Protein AF-A0A3D4H1I0-F1 (afdb_monomer)

Sequence (137 aa):
MQYRYGDQELTYLLLRHVAERQRVREEFLEANWQLRKLDQLKNDFLNLVSHELRTQLISVKWSTESLAELLSSEENPNVEKLLGIIWDDNQHLTDLIEQLLSFSRLDAGELKPHIQPTPIALILEDVLVALATIAEK

Radius of gyration: 30.05 Å; Cα contacts (8 Å, |Δi|>4): 33; chains: 1; bounding box: 70×24×93 Å

Solvent-accessible surface area (backbone atoms only — not comparable to full-atom values): 7782 Å² total; per-residue (Å²): 137,70,76,69,58,58,54,54,52,50,50,50,52,49,51,53,54,51,52,52,52,50,52,55,49,50,54,49,51,51,53,50,49,54,49,52,51,50,54,46,54,52,50,54,49,52,50,50,52,53,52,51,52,51,52,38,54,51,51,39,48,52,35,52,55,53,45,56,54,39,74,75,46,99,64,78,93,53,57,70,61,37,53,49,50,39,48,54,40,50,52,51,53,50,52,52,51,51,51,52,52,50,48,51,35,49,76,71,67,65,66,74,82,86,87,68,97,72,67,65,65,60,58,50,50,55,51,50,54,58,51,50,64,62,73,77,108

Nearest PDB structures (foldseek):
  8xkv-assembly1_C  TM=7.993E-01  e=1.890E+00  Arabidopsis thaliana
  3mtt-assembly1_A  TM=6.554E-01  e=3.715E+00  Homo sapiens
  7pg5-assembly1_B  TM=5.781E-01  e=4.869E+00  Homo sapiens
  7o3w-assembly1_A  TM=5.587E-01  e=5.963E+00  Synechocystis sp. PCC 6803 substr. Kazusa

Secondary structure (DSSP, 8-state):
--HHHHHHHHHHHHHHHHHHHHHHHHHHHHHHHHHHHHHHHHHHHHHHHHHHHHHHHHHHHHHHHHHHHHHTSS--SSHHHHHHHHHHHHHHHHHHHHHHHHHHHHHTT----------HHHHHHHHHHHHHHHHT-

pLDDT: mean 86.69, std 10.81, range [44.44, 97.75]

Structure (mmCIF, N/CA/C/O backbone):
data_AF-A0A3D4H1I0-F1
#
_entry.id   AF-A0A3D4H1I0-F1
#
loop_
_atom_site.group_PDB
_atom_site.id
_atom_site.type_symbol
_atom_site.label_atom_id
_atom_site.label_alt_id
_atom_site.label_comp_id
_atom_site.label_asym_id
_atom_site.label_entity_id
_atom_site.label_seq_id
_atom_site.pdbx_PDB_ins_code
_atom_site.Cartn_x
_atom_site.Cartn_y
_atom_site.Cartn_z
_atom_site.occupancy
_atom_site.B_iso_or_equiv
_atom_site.auth_seq_id
_atom_site.auth_comp_id
_atom_site.auth_asym_id
_atom_site.auth_atom_id
_atom_site.pdbx_PDB_model_num
ATOM 1 N N . MET A 1 1 ? 47.349 7.835 -55.494 1.00 50.50 1 MET A N 1
ATOM 2 C CA . MET A 1 1 ? 46.116 8.457 -54.953 1.00 50.50 1 MET A CA 1
ATOM 3 C C . MET A 1 1 ? 45.136 7.437 -54.333 1.00 50.50 1 MET A C 1
ATOM 5 O O . MET A 1 1 ? 43.954 7.726 -54.265 1.00 50.50 1 MET A O 1
ATOM 9 N N . GLN A 1 2 ? 45.582 6.275 -53.823 1.00 51.44 2 GLN A N 1
ATOM 10 C CA . GLN A 1 2 ? 44.690 5.267 -53.204 1.00 51.44 2 GLN A CA 1
ATOM 11 C C . GLN A 1 2 ? 44.667 5.302 -51.662 1.00 51.44 2 GLN A C 1
ATOM 13 O O . GLN A 1 2 ? 43.709 4.843 -51.057 1.00 51.44 2 GLN A O 1
ATOM 18 N N . TYR A 1 3 ? 45.660 5.918 -51.014 1.00 52.38 3 TYR A N 1
ATOM 19 C CA . TYR A 1 3 ? 45.780 5.917 -49.547 1.00 52.38 3 TYR A CA 1
ATOM 20 C C . TYR A 1 3 ? 44.821 6.865 -48.805 1.00 52.38 3 TYR A C 1
ATOM 22 O O . TYR A 1 3 ? 44.617 6.705 -47.611 1.00 52.38 3 TYR A O 1
ATOM 30 N N . ARG A 1 4 ? 44.211 7.844 -49.488 1.00 55.03 4 ARG A N 1
ATOM 31 C CA . ARG A 1 4 ? 43.368 8.874 -48.847 1.00 55.03 4 ARG A CA 1
ATOM 32 C C . ARG A 1 4 ? 41.885 8.478 -48.734 1.00 55.03 4 ARG A C 1
ATOM 34 O O . ARG A 1 4 ? 41.177 9.040 -47.911 1.00 55.03 4 ARG A O 1
ATOM 41 N N . TYR A 1 5 ? 41.439 7.499 -49.530 1.00 55.72 5 TYR A N 1
ATOM 42 C CA . TYR A 1 5 ? 40.074 6.953 -49.480 1.00 55.72 5 TYR A CA 1
ATOM 43 C C . TYR A 1 5 ? 39.886 5.960 -48.320 1.00 55.72 5 TYR A C 1
ATOM 45 O O . TYR A 1 5 ? 38.863 6.009 -47.645 1.00 55.72 5 TYR A O 1
ATOM 53 N N . GLY A 1 6 ? 40.894 5.127 -48.029 1.00 62.41 6 GLY A N 1
ATOM 54 C CA . GLY A 1 6 ? 40.826 4.154 -46.928 1.00 62.41 6 GLY A CA 1
ATOM 55 C C . GLY A 1 6 ? 40.745 4.793 -45.536 1.00 62.41 6 GLY A C 1
ATOM 56 O O . GLY A 1 6 ? 40.115 4.237 -44.645 1.00 62.41 6 GLY A O 1
ATOM 57 N N . ASP A 1 7 ? 41.316 5.987 -45.358 1.00 75.25 7 ASP A N 1
ATOM 58 C CA . ASP A 1 7 ? 41.308 6.710 -44.078 1.00 75.25 7 ASP A CA 1
ATOM 59 C C . ASP A 1 7 ? 39.943 7.373 -43.790 1.00 75.25 7 ASP A C 1
ATOM 61 O O . ASP A 1 7 ? 39.452 7.382 -42.659 1.00 75.25 7 ASP A O 1
ATOM 65 N N . GLN A 1 8 ? 39.257 7.857 -44.836 1.00 80.81 8 GLN A N 1
ATOM 66 C CA . GLN A 1 8 ? 37.885 8.369 -44.720 1.00 80.81 8 GLN A CA 1
ATOM 67 C C . GLN A 1 8 ? 36.876 7.252 -44.430 1.00 80.81 8 GLN A C 1
ATOM 69 O O . GLN A 1 8 ? 35.960 7.448 -43.631 1.00 80.81 8 GLN A O 1
ATOM 74 N N . GLU A 1 9 ? 37.061 6.075 -45.031 1.00 87.00 9 GLU A N 1
ATOM 75 C CA . GLU A 1 9 ? 36.220 4.904 -44.775 1.00 87.00 9 GLU A CA 1
ATOM 76 C C . GLU A 1 9 ? 36.407 4.375 -43.345 1.00 87.00 9 GLU A C 1
ATOM 78 O O . GLU A 1 9 ? 35.419 4.126 -42.649 1.00 87.00 9 GLU A O 1
ATOM 83 N N . LEU A 1 10 ? 37.655 4.310 -42.857 1.00 87.50 10 LEU A N 1
ATOM 84 C CA . LEU A 1 10 ? 37.949 3.959 -41.464 1.00 87.50 10 LEU A CA 1
ATOM 85 C C . LEU A 1 10 ? 37.325 4.956 -40.483 1.00 87.50 10 LEU A C 1
ATOM 87 O O . LEU A 1 10 ? 36.723 4.549 -39.491 1.00 87.50 10 LEU A O 1
ATOM 91 N N . THR A 1 11 ? 37.439 6.256 -40.775 1.00 89.94 11 THR A N 1
ATOM 92 C CA . THR A 1 11 ? 36.866 7.325 -39.944 1.00 89.94 11 THR A CA 1
ATOM 93 C C . THR A 1 11 ? 35.342 7.224 -39.887 1.00 89.94 11 THR A C 1
ATOM 95 O O . THR A 1 11 ? 34.758 7.343 -38.810 1.00 89.94 11 THR A O 1
ATOM 98 N N . TYR A 1 12 ? 34.686 6.952 -41.020 1.00 91.62 12 TYR A N 1
ATOM 99 C CA . TYR A 1 12 ? 33.236 6.764 -41.076 1.00 91.62 12 TYR A CA 1
ATOM 100 C C . TYR A 1 12 ? 32.783 5.517 -40.302 1.00 91.62 12 TYR A C 1
ATOM 102 O O . TYR A 1 12 ? 31.831 5.584 -39.521 1.00 91.62 12 TYR A O 1
ATOM 110 N N . LEU A 1 13 ? 33.488 4.391 -40.460 1.00 93.50 13 LEU A N 1
ATOM 111 C CA . LEU A 1 13 ? 33.230 3.159 -39.705 1.00 93.50 13 LEU A CA 1
ATOM 112 C C . LEU A 1 13 ? 33.403 3.366 -38.195 1.00 93.50 13 LEU A C 1
ATOM 114 O O . LEU A 1 13 ? 32.542 2.942 -37.422 1.00 93.50 13 LEU A O 1
ATOM 118 N N . LEU A 1 14 ? 34.469 4.055 -37.775 1.00 93.50 14 LEU A N 1
ATOM 119 C CA . LEU A 1 14 ? 34.709 4.420 -36.377 1.00 93.50 14 LEU A CA 1
ATOM 120 C C . LEU A 1 14 ? 33.596 5.311 -35.828 1.00 93.50 14 LEU A C 1
ATOM 122 O O . LEU A 1 14 ? 33.046 5.001 -34.773 1.00 93.50 14 LEU A O 1
ATOM 126 N N . LEU A 1 15 ? 33.226 6.374 -36.547 1.00 94.56 15 LEU A N 1
ATOM 127 C CA . LEU A 1 15 ? 32.168 7.290 -36.122 1.00 94.56 15 LEU A CA 1
ATOM 128 C C . LEU A 1 15 ? 30.827 6.564 -35.977 1.00 94.56 15 LEU A C 1
ATOM 130 O O . LEU A 1 15 ? 30.150 6.729 -34.964 1.00 94.56 15 LEU A O 1
ATOM 134 N N . ARG A 1 16 ? 30.474 5.704 -36.941 1.00 94.12 16 ARG A N 1
ATOM 135 C CA . ARG A 1 16 ? 29.273 4.863 -36.867 1.00 94.12 16 ARG A CA 1
ATOM 136 C C . ARG A 1 16 ? 29.316 3.929 -35.659 1.00 94.12 16 ARG A C 1
ATOM 138 O O . ARG A 1 16 ? 28.316 3.796 -34.962 1.00 94.12 16 ARG A O 1
ATOM 145 N N . HIS A 1 17 ? 30.455 3.292 -35.392 1.00 94.75 17 HIS A N 1
ATOM 146 C CA . HIS A 1 17 ? 30.584 2.368 -34.266 1.00 94.75 17 HIS A CA 1
ATOM 147 C C . HIS A 1 17 ? 30.515 3.087 -32.909 1.00 94.75 17 HIS A C 1
ATOM 149 O O . HIS A 1 17 ? 29.910 2.571 -31.970 1.00 94.75 17 HIS A O 1
ATOM 155 N N . VAL A 1 18 ? 31.084 4.293 -32.808 1.00 96.00 18 VAL A N 1
ATOM 156 C CA . VAL A 1 18 ? 30.969 5.156 -31.623 1.00 96.00 18 VAL A CA 1
ATOM 157 C C . VAL A 1 18 ? 29.524 5.617 -31.424 1.00 96.00 18 VAL A C 1
ATOM 159 O O . VAL A 1 18 ? 29.013 5.500 -30.313 1.00 96.00 18 VAL A O 1
ATOM 162 N N . ALA A 1 19 ? 28.851 6.074 -32.484 1.00 95.12 19 ALA A N 1
ATOM 163 C CA . ALA A 1 19 ? 27.455 6.508 -32.423 1.00 95.12 19 ALA A CA 1
ATOM 164 C C . ALA A 1 19 ? 26.515 5.370 -31.994 1.00 95.12 19 ALA A C 1
ATOM 166 O O . ALA A 1 19 ? 25.677 5.565 -31.117 1.00 95.12 19 ALA A O 1
ATOM 167 N N . GLU A 1 20 ? 26.698 4.163 -32.538 1.00 95.88 20 GLU A N 1
ATOM 168 C CA . GLU A 1 20 ? 25.893 2.996 -32.158 1.00 95.88 20 GLU A CA 1
ATOM 169 C C . GLU A 1 20 ? 26.101 2.617 -30.684 1.00 95.88 20 GLU A C 1
ATOM 171 O O . GLU A 1 20 ? 25.138 2.383 -29.955 1.00 95.88 20 GLU A O 1
ATOM 176 N N . ARG A 1 21 ? 27.354 2.616 -30.204 1.00 95.94 21 ARG A N 1
ATOM 177 C CA . ARG A 1 21 ? 27.656 2.362 -28.784 1.00 95.94 21 ARG A CA 1
ATOM 178 C C . ARG A 1 21 ? 27.054 3.421 -27.869 1.00 95.94 21 ARG A C 1
ATOM 180 O O . ARG A 1 21 ? 26.595 3.080 -26.782 1.00 95.94 21 ARG A O 1
ATOM 187 N N . GLN A 1 22 ? 27.071 4.683 -28.292 1.00 95.50 22 GLN A N 1
ATOM 188 C CA . GLN A 1 22 ? 26.488 5.778 -27.528 1.00 95.50 22 GLN A CA 1
ATOM 189 C C . GLN A 1 22 ? 24.968 5.621 -27.422 1.00 95.50 22 GLN A C 1
ATOM 191 O O . GLN A 1 22 ? 24.445 5.674 -26.313 1.00 95.50 22 GLN A O 1
ATOM 196 N N . ARG A 1 23 ? 24.286 5.305 -28.532 1.00 96.19 23 ARG A N 1
ATOM 197 C CA . ARG A 1 23 ? 22.840 5.034 -28.552 1.00 96.19 23 ARG A CA 1
ATOM 198 C C . ARG A 1 23 ? 22.458 3.897 -27.602 1.00 96.19 23 ARG A C 1
ATOM 200 O O . ARG A 1 23 ? 21.595 4.068 -26.750 1.00 96.19 23 ARG A O 1
ATOM 207 N N . VAL A 1 24 ? 23.142 2.754 -27.697 1.00 96.25 24 VAL A N 1
ATOM 208 C CA . VAL A 1 24 ? 22.883 1.597 -26.818 1.00 96.25 24 VAL A CA 1
ATOM 209 C C . VAL A 1 24 ? 23.145 1.943 -25.350 1.00 96.25 24 VAL A C 1
ATOM 211 O O . VAL A 1 24 ? 22.416 1.500 -24.465 1.00 96.25 24 VAL A O 1
ATOM 214 N N . ARG A 1 25 ? 24.175 2.748 -25.067 1.00 96.94 25 ARG A N 1
ATOM 215 C CA . ARG A 1 25 ? 24.465 3.209 -23.707 1.00 96.94 25 ARG A CA 1
ATOM 216 C C . ARG A 1 25 ? 23.363 4.118 -23.170 1.00 96.94 25 ARG A C 1
ATOM 218 O O . ARG A 1 25 ? 23.007 3.980 -22.006 1.00 96.94 25 ARG A O 1
ATOM 225 N N . GLU A 1 26 ? 22.848 5.032 -23.982 1.00 97.25 26 GLU A N 1
ATOM 226 C CA . GLU A 1 26 ? 21.743 5.919 -23.604 1.00 97.25 26 GLU A CA 1
ATOM 227 C C . GLU A 1 26 ? 20.469 5.124 -23.313 1.00 97.25 26 GLU A C 1
ATOM 229 O O . GLU A 1 26 ? 19.879 5.304 -22.252 1.00 97.25 26 GLU A O 1
ATOM 234 N N . GLU A 1 27 ? 20.118 4.164 -24.170 1.00 96.81 27 GLU A N 1
ATOM 235 C CA . GLU A 1 27 ? 18.989 3.252 -23.939 1.00 96.81 27 GLU A CA 1
ATOM 236 C C . GLU A 1 27 ? 19.160 2.435 -22.655 1.00 96.81 27 GLU A C 1
ATOM 238 O O . GLU A 1 27 ? 18.218 2.287 -21.877 1.00 96.81 27 GLU A O 1
ATOM 243 N N . PHE A 1 28 ? 20.375 1.946 -22.392 1.00 97.00 28 PHE A N 1
ATOM 244 C CA . PHE A 1 28 ? 20.679 1.231 -21.156 1.00 97.00 28 PHE A CA 1
ATOM 245 C C . PHE A 1 28 ? 20.526 2.123 -19.919 1.00 97.00 28 PHE A C 1
ATOM 247 O O . PHE A 1 28 ? 19.986 1.679 -18.907 1.00 97.00 28 PHE A O 1
ATOM 254 N N . LEU A 1 29 ? 21.007 3.368 -19.975 1.00 97.56 29 LEU A N 1
ATOM 255 C CA . LEU A 1 29 ? 20.897 4.313 -18.864 1.00 97.56 29 LEU A CA 1
ATOM 256 C C . LEU A 1 29 ? 19.442 4.700 -18.598 1.00 97.56 29 LEU A C 1
ATOM 258 O O . LEU A 1 29 ? 19.044 4.734 -17.436 1.00 97.56 29 LEU A O 1
ATOM 262 N N . GLU A 1 30 ? 18.657 4.925 -19.650 1.00 97.31 30 GLU A N 1
ATOM 263 C CA . GLU A 1 30 ? 17.226 5.205 -19.537 1.00 97.31 30 GLU A CA 1
ATOM 264 C C . GLU A 1 30 ? 16.487 4.016 -18.913 1.00 97.31 30 GLU A C 1
ATOM 266 O O . GLU A 1 30 ? 15.803 4.171 -17.904 1.00 97.31 30 GLU A O 1
ATOM 271 N N . ALA A 1 31 ? 16.698 2.800 -19.425 1.00 96.38 31 ALA A N 1
ATOM 272 C CA . ALA A 1 31 ? 16.100 1.595 -18.854 1.00 96.38 31 ALA A CA 1
ATOM 273 C C . ALA A 1 31 ? 16.508 1.385 -17.384 1.00 96.38 31 ALA A C 1
ATOM 275 O O . ALA A 1 31 ? 15.673 1.042 -16.547 1.00 96.38 31 ALA A O 1
ATOM 276 N N . ASN A 1 32 ? 17.778 1.633 -17.040 1.00 97.75 32 ASN A N 1
ATOM 277 C CA . ASN A 1 32 ? 18.253 1.546 -15.659 1.00 97.75 32 ASN A CA 1
ATOM 278 C C . ASN A 1 32 ? 17.587 2.596 -14.761 1.00 97.75 32 ASN A C 1
ATOM 280 O O . ASN A 1 32 ? 17.220 2.288 -13.629 1.00 97.75 32 ASN A O 1
ATOM 284 N N . TRP A 1 33 ? 17.412 3.820 -15.261 1.00 97.19 33 TRP A N 1
ATOM 285 C CA . TRP A 1 33 ? 16.732 4.885 -14.533 1.00 97.19 33 TRP A CA 1
ATOM 286 C C . TRP A 1 33 ? 15.267 4.534 -14.261 1.00 97.19 33 TRP A C 1
ATOM 288 O O . TRP A 1 33 ? 14.822 4.650 -13.118 1.00 97.19 33 TRP A O 1
ATOM 298 N N . GLN A 1 34 ? 14.547 4.025 -15.265 1.00 95.38 34 GLN A N 1
ATOM 299 C CA . GLN A 1 34 ? 13.160 3.571 -15.116 1.00 95.38 34 GLN A CA 1
ATOM 300 C C . GLN A 1 34 ? 13.041 2.431 -14.096 1.00 95.38 34 GLN A C 1
ATOM 302 O O . GLN A 1 34 ? 12.184 2.485 -13.216 1.00 95.38 34 GLN A O 1
ATOM 307 N N . LEU A 1 35 ? 13.940 1.440 -14.157 1.00 94.94 35 LEU A N 1
ATOM 308 C CA . LEU A 1 35 ? 13.984 0.338 -13.191 1.00 94.94 35 LEU A CA 1
ATOM 309 C C . LEU A 1 35 ? 14.220 0.841 -11.764 1.00 94.94 35 LEU A C 1
ATOM 311 O O . LEU A 1 35 ? 13.459 0.505 -10.864 1.00 94.94 35 LEU A O 1
ATOM 315 N N . ARG A 1 36 ? 15.219 1.708 -11.557 1.00 95.00 36 ARG A N 1
ATOM 316 C CA . ARG A 1 36 ? 15.496 2.289 -10.233 1.00 95.00 36 ARG A CA 1
ATOM 317 C C . ARG A 1 36 ? 14.324 3.096 -9.698 1.00 95.00 36 ARG A C 1
ATOM 319 O O . ARG A 1 36 ? 14.050 3.055 -8.504 1.00 95.00 36 ARG A O 1
ATOM 326 N N . LYS A 1 37 ? 13.644 3.842 -10.570 1.00 93.56 37 LYS A N 1
ATOM 327 C CA . LYS A 1 37 ? 12.461 4.615 -10.197 1.00 93.56 37 LYS A CA 1
ATOM 328 C C . LYS A 1 37 ? 11.324 3.697 -9.751 1.00 93.56 37 LYS A C 1
ATOM 330 O O . LYS A 1 37 ? 10.680 3.986 -8.748 1.00 93.56 37 LYS A O 1
ATOM 335 N N . LEU A 1 38 ? 11.103 2.592 -10.460 1.00 89.75 38 LEU A N 1
ATOM 336 C CA . LEU A 1 38 ? 10.096 1.596 -10.101 1.00 89.75 38 LEU A CA 1
ATOM 337 C C . LEU A 1 38 ? 10.437 0.896 -8.777 1.00 89.75 38 LEU A C 1
ATOM 339 O O . LEU A 1 38 ? 9.575 0.801 -7.906 1.00 89.75 38 LEU A O 1
ATOM 343 N N . ASP A 1 39 ? 11.697 0.505 -8.580 1.00 90.94 39 ASP A N 1
ATOM 344 C CA . ASP A 1 39 ? 12.176 -0.064 -7.314 1.00 90.94 39 ASP A CA 1
ATOM 345 C C . ASP A 1 39 ? 12.004 0.912 -6.145 1.00 90.94 39 ASP A C 1
ATOM 347 O O . ASP A 1 39 ? 11.598 0.517 -5.051 1.00 90.94 39 ASP A O 1
ATOM 351 N N . GLN A 1 40 ? 12.283 2.200 -6.361 1.00 92.69 40 GLN A N 1
ATOM 352 C CA . GLN A 1 40 ? 12.079 3.220 -5.338 1.00 92.69 40 GLN A CA 1
ATOM 353 C C . GLN A 1 40 ? 10.595 3.361 -4.982 1.00 92.69 40 GLN A C 1
ATOM 355 O O . GLN A 1 40 ? 10.258 3.305 -3.805 1.00 92.69 40 GLN A O 1
ATOM 360 N N . LEU A 1 41 ? 9.708 3.463 -5.977 1.00 87.69 41 LEU A N 1
ATOM 361 C CA . LEU A 1 41 ? 8.261 3.537 -5.746 1.00 87.69 41 LEU A CA 1
ATOM 362 C C . LEU A 1 41 ? 7.736 2.307 -4.995 1.00 87.69 41 LEU A C 1
ATOM 364 O O . LEU A 1 41 ? 6.911 2.443 -4.093 1.00 87.69 41 LEU A O 1
ATOM 368 N N . LYS A 1 42 ? 8.242 1.115 -5.327 1.00 87.50 42 LYS A N 1
ATOM 369 C CA . LYS A 1 42 ? 7.916 -0.129 -4.622 1.00 87.50 42 LYS A CA 1
ATOM 370 C C . LYS A 1 42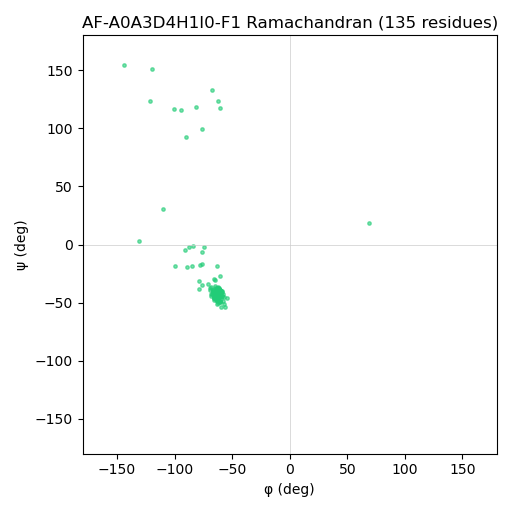 ? 8.349 -0.077 -3.159 1.00 87.50 42 LYS A C 1
ATOM 372 O O . LYS A 1 42 ? 7.563 -0.421 -2.279 1.00 87.50 42 LYS A O 1
ATOM 377 N N . ASN A 1 43 ? 9.573 0.370 -2.889 1.00 90.62 43 ASN A N 1
ATOM 378 C CA . ASN A 1 43 ? 10.071 0.504 -1.521 1.00 90.62 43 ASN A CA 1
ATOM 379 C C . ASN A 1 43 ? 9.281 1.549 -0.726 1.00 90.62 43 ASN A C 1
ATOM 381 O O . ASN A 1 43 ? 8.914 1.287 0.417 1.00 90.62 43 ASN A O 1
ATOM 385 N N . ASP A 1 44 ? 8.978 2.699 -1.327 1.00 89.62 44 ASP A N 1
ATOM 386 C CA . ASP A 1 44 ? 8.194 3.760 -0.693 1.00 89.62 44 ASP A CA 1
ATOM 387 C C . ASP A 1 44 ? 6.776 3.273 -0.355 1.00 89.62 44 ASP A C 1
ATOM 389 O O . ASP A 1 44 ? 6.305 3.481 0.764 1.00 89.62 44 ASP A O 1
ATOM 393 N N . PHE A 1 45 ? 6.133 2.537 -1.269 1.00 87.25 45 PHE A N 1
ATOM 394 C CA . PHE A 1 45 ? 4.834 1.906 -1.028 1.00 87.25 45 PHE A CA 1
ATOM 395 C C . PHE A 1 45 ? 4.883 0.898 0.129 1.00 87.25 45 PHE A C 1
ATOM 397 O O . PHE A 1 45 ? 4.079 0.979 1.056 1.00 87.25 45 PHE A O 1
ATOM 404 N N . LEU A 1 46 ? 5.852 -0.023 0.129 1.00 88.81 46 LEU A N 1
ATOM 405 C CA . LEU A 1 46 ? 5.987 -1.014 1.202 1.00 88.81 46 LEU A CA 1
ATOM 406 C C . LEU A 1 46 ? 6.287 -0.368 2.561 1.00 88.81 46 LEU A C 1
ATOM 408 O O . LEU A 1 46 ? 5.774 -0.824 3.587 1.00 88.81 46 LEU A O 1
ATOM 412 N N . ASN A 1 47 ? 7.090 0.697 2.580 1.00 90.50 47 ASN A N 1
ATOM 413 C CA . ASN A 1 47 ? 7.378 1.465 3.788 1.00 90.50 47 ASN A CA 1
ATOM 414 C C . ASN A 1 47 ? 6.119 2.148 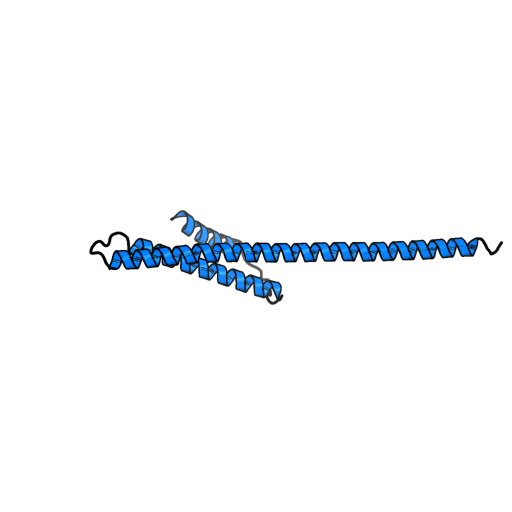4.332 1.00 90.50 47 ASN A C 1
ATOM 416 O O . ASN A 1 47 ? 5.871 2.080 5.539 1.00 90.50 47 ASN A O 1
ATOM 420 N N . LEU A 1 48 ? 5.320 2.760 3.452 1.00 90.81 48 LEU A N 1
ATOM 421 C CA . LEU A 1 48 ? 4.050 3.388 3.808 1.00 90.81 48 LEU A CA 1
ATOM 422 C C . LEU A 1 48 ? 3.090 2.366 4.428 1.00 90.81 48 LEU A C 1
ATOM 424 O O . LEU A 1 48 ? 2.673 2.544 5.573 1.00 90.81 48 LEU A O 1
ATOM 428 N N . VAL A 1 49 ? 2.839 1.253 3.730 1.00 88.88 49 VAL A N 1
ATOM 429 C CA . VAL A 1 49 ? 1.964 0.172 4.215 1.00 88.88 49 VAL A CA 1
ATOM 430 C C . VAL A 1 49 ? 2.459 -0.361 5.561 1.00 88.88 49 VAL A C 1
ATOM 432 O O . VAL A 1 49 ? 1.683 -0.501 6.501 1.00 88.88 49 VAL A O 1
ATOM 435 N N . SER A 1 50 ? 3.765 -0.597 5.710 1.00 89.94 50 SER A N 1
ATOM 436 C CA . SER A 1 50 ? 4.342 -1.089 6.970 1.00 89.94 50 SER A CA 1
ATOM 437 C C . SER A 1 50 ? 4.152 -0.116 8.137 1.00 89.94 50 SER A C 1
ATOM 439 O O . SER A 1 50 ? 3.951 -0.542 9.278 1.00 89.94 50 SER A O 1
ATOM 441 N N . HIS A 1 51 ? 4.251 1.190 7.884 1.00 94.19 51 HIS A N 1
ATOM 442 C CA . HIS A 1 51 ? 4.031 2.210 8.906 1.00 94.19 51 HIS A CA 1
ATOM 443 C C . HIS A 1 51 ? 2.563 2.262 9.338 1.00 94.19 51 HIS A C 1
ATOM 445 O O . HIS A 1 51 ? 2.259 2.323 10.533 1.00 94.19 51 HIS A O 1
ATOM 451 N N . GLU A 1 52 ? 1.658 2.211 8.370 1.00 91.69 52 GLU A N 1
ATOM 452 C CA . GLU A 1 52 ? 0.221 2.259 8.602 1.00 91.69 52 GLU A CA 1
ATOM 453 C C . GLU A 1 52 ? -0.265 1.018 9.354 1.00 91.69 52 GLU A C 1
ATOM 455 O O . GLU A 1 52 ? -0.890 1.150 10.405 1.00 91.69 52 GLU A O 1
ATOM 460 N N . LEU A 1 53 ? 0.168 -0.176 8.931 1.00 90.62 53 LEU A N 1
ATOM 461 C CA . LEU A 1 53 ? -0.070 -1.431 9.651 1.00 90.62 53 LEU A CA 1
ATOM 462 C C . LEU A 1 53 ? 0.407 -1.353 11.105 1.00 90.62 53 LEU A C 1
ATOM 464 O O . LEU A 1 53 ? -0.321 -1.739 12.018 1.00 90.62 53 LEU A O 1
ATOM 468 N N . ARG A 1 54 ? 1.621 -0.834 11.348 1.00 89.38 54 ARG A N 1
ATOM 469 C CA . ARG A 1 54 ? 2.145 -0.674 12.714 1.00 89.38 54 ARG A CA 1
ATOM 470 C C . ARG A 1 54 ? 1.251 0.243 13.545 1.00 89.38 54 ARG A C 1
ATOM 472 O O . ARG A 1 54 ? 1.000 -0.065 14.705 1.00 89.38 54 ARG A O 1
ATOM 479 N N . THR A 1 55 ? 0.797 1.350 12.965 1.00 94.25 55 THR A N 1
ATOM 480 C CA . THR A 1 55 ? -0.047 2.335 13.655 1.00 94.25 55 THR A CA 1
ATOM 481 C C . THR A 1 55 ? -1.384 1.713 14.057 1.00 94.25 55 THR A C 1
ATOM 483 O O . THR A 1 55 ? -1.736 1.768 15.235 1.00 94.25 55 THR A O 1
ATOM 486 N N . GLN A 1 56 ? -2.059 1.027 13.128 1.00 90.69 56 GLN A N 1
ATOM 487 C CA . GLN A 1 56 ? -3.341 0.374 13.410 1.00 90.69 56 GLN A CA 1
ATOM 488 C C . GLN A 1 56 ? -3.208 -0.778 14.415 1.00 90.69 56 GLN A C 1
ATOM 490 O O . GLN A 1 56 ? -3.991 -0.882 15.353 1.00 90.69 56 GLN A O 1
ATOM 495 N N . LEU A 1 57 ? -2.165 -1.609 14.310 1.00 89.69 57 LEU A N 1
ATOM 496 C CA . LEU A 1 57 ? -1.928 -2.686 15.280 1.00 89.69 57 LEU A CA 1
ATOM 497 C C . LEU A 1 57 ? -1.657 -2.160 16.697 1.00 89.69 57 LEU A C 1
ATOM 499 O O . LEU A 1 57 ? -2.088 -2.772 17.676 1.00 89.69 57 LEU A O 1
ATOM 503 N N . ILE A 1 58 ? -0.944 -1.035 16.819 1.00 92.19 58 ILE A N 1
ATOM 504 C CA . ILE A 1 58 ? -0.723 -0.375 18.111 1.00 92.19 58 ILE A CA 1
ATOM 505 C C . ILE A 1 58 ? -2.050 0.149 18.674 1.00 92.19 58 ILE A C 1
ATOM 507 O O . ILE A 1 58 ? -2.305 -0.049 19.861 1.00 92.19 58 ILE A O 1
ATOM 511 N N . SER A 1 59 ? -2.891 0.771 17.844 1.00 93.69 59 SER A N 1
ATOM 512 C CA . SER A 1 59 ? -4.204 1.290 18.248 1.00 93.69 59 SER A CA 1
ATOM 513 C C . SER A 1 59 ? -5.147 0.183 18.738 1.00 93.69 59 SER A C 1
ATOM 515 O O . SER A 1 59 ? -5.676 0.277 19.851 1.00 93.69 59 SER A O 1
ATOM 517 N N . VAL A 1 60 ? -5.251 -0.928 17.996 1.00 90.88 60 VAL A N 1
ATOM 518 C CA . VAL A 1 60 ? -6.022 -2.112 18.417 1.00 90.88 60 VAL A CA 1
ATOM 519 C C . VAL A 1 60 ? -5.510 -2.634 19.751 1.00 90.88 60 VAL A C 1
ATOM 521 O O . VAL A 1 60 ? -6.299 -2.856 20.669 1.00 90.88 60 VAL A O 1
ATOM 524 N N . LYS A 1 61 ? -4.189 -2.795 19.891 1.00 86.06 61 LYS A N 1
ATOM 525 C CA . LYS A 1 61 ? -3.586 -3.275 21.136 1.00 86.06 61 LYS A CA 1
ATOM 526 C C . LYS A 1 61 ? -3.979 -2.384 22.317 1.00 86.06 61 LYS A C 1
ATOM 528 O O . LYS A 1 61 ? -4.550 -2.895 23.277 1.00 86.06 61 LYS A O 1
ATOM 533 N N . TRP A 1 62 ? -3.751 -1.075 22.221 1.00 92.69 62 TRP A N 1
ATOM 534 C CA . TRP A 1 62 ? -4.116 -0.121 23.274 1.00 92.69 62 TRP A CA 1
ATOM 535 C C . TRP A 1 62 ? -5.608 -0.157 23.608 1.00 92.69 62 TRP A C 1
ATOM 537 O O . TRP A 1 62 ? -5.978 -0.149 24.783 1.00 92.69 62 TRP A O 1
ATOM 547 N N . SER A 1 63 ? -6.467 -0.232 22.591 1.00 89.31 63 SER A N 1
ATOM 548 C CA . SER A 1 63 ? -7.918 -0.271 22.782 1.00 89.31 63 SER A CA 1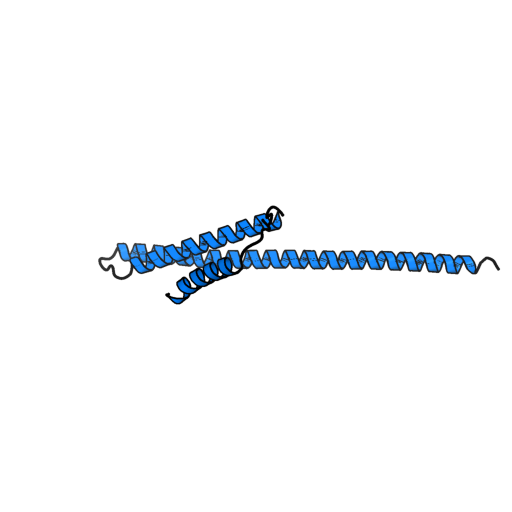
ATOM 549 C C . SER A 1 63 ? -8.368 -1.561 23.468 1.00 89.31 63 SER A C 1
ATOM 551 O O . SER A 1 63 ? -9.207 -1.516 24.364 1.00 89.31 63 SER A O 1
ATOM 553 N N . T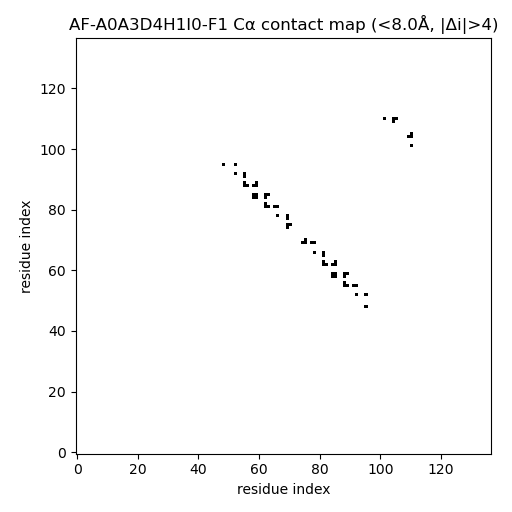HR A 1 64 ? -7.772 -2.706 23.117 1.00 89.44 64 THR A N 1
ATOM 554 C CA . THR A 1 64 ? -8.049 -3.993 23.778 1.00 89.44 64 THR A CA 1
ATOM 555 C C . THR A 1 64 ? -7.521 -4.055 25.213 1.00 89.44 64 THR A C 1
ATOM 557 O O . THR A 1 64 ? -8.220 -4.568 26.084 1.00 89.44 64 THR A O 1
ATOM 560 N N . GLU A 1 65 ? -6.337 -3.494 25.489 1.00 88.25 65 GLU A N 1
ATOM 561 C CA . GLU A 1 65 ? -5.783 -3.375 26.847 1.00 88.25 65 GLU A CA 1
ATOM 562 C C . GLU A 1 65 ? -6.679 -2.486 27.723 1.00 88.25 65 GLU A C 1
ATOM 564 O O . GLU A 1 65 ? -7.077 -2.892 28.815 1.00 88.25 65 GLU A O 1
ATOM 569 N N . SER A 1 66 ? -7.087 -1.326 27.200 1.00 88.44 66 SER A N 1
ATOM 570 C CA . SER A 1 66 ? -8.004 -0.399 27.884 1.00 88.44 66 SER A CA 1
ATOM 571 C C . SER A 1 66 ? -9.374 -1.036 28.142 1.00 88.44 66 SER A C 1
ATOM 573 O O . SER A 1 66 ? -9.979 -0.831 29.192 1.00 88.44 66 SER A O 1
ATOM 575 N N . LEU A 1 67 ? -9.872 -1.838 27.194 1.00 87.56 67 LEU A N 1
ATOM 576 C CA . LEU A 1 67 ? -11.144 -2.538 27.340 1.00 87.56 67 LEU A CA 1
ATOM 577 C C . LEU A 1 67 ? -11.076 -3.600 28.448 1.00 87.56 67 LEU A C 1
ATOM 579 O O . LEU A 1 67 ? -12.016 -3.724 29.230 1.00 87.56 67 LEU A O 1
ATOM 583 N N . ALA A 1 68 ? -9.970 -4.341 28.543 1.00 84.50 68 ALA A N 1
ATOM 584 C CA . ALA A 1 68 ? -9.763 -5.332 29.598 1.00 84.50 68 ALA A CA 1
ATOM 585 C C . ALA A 1 68 ? -9.707 -4.694 31.001 1.00 84.50 68 ALA A C 1
ATOM 587 O O . ALA A 1 68 ? -10.264 -5.249 31.953 1.00 84.50 68 ALA A O 1
ATOM 588 N N . GLU A 1 69 ? -9.084 -3.517 31.125 1.00 84.31 69 GLU A N 1
ATOM 589 C CA . GLU A 1 69 ? -9.060 -2.744 32.373 1.00 84.31 69 GLU A CA 1
ATOM 590 C C . GLU A 1 69 ? -10.466 -2.261 32.763 1.00 84.31 69 GLU A C 1
ATOM 592 O O . GLU A 1 69 ? -10.892 -2.474 33.898 1.00 84.31 69 GLU A O 1
ATOM 597 N N . LEU A 1 70 ? -11.231 -1.716 31.808 1.00 83.56 70 LEU A N 1
ATOM 598 C CA . LEU A 1 70 ? -12.606 -1.260 32.050 1.00 83.56 70 LEU A CA 1
ATOM 599 C C . LEU A 1 70 ? -13.536 -2.395 32.481 1.00 83.56 70 LEU A C 1
ATOM 601 O O . LEU A 1 70 ? -14.286 -2.228 33.439 1.00 83.56 70 LEU A O 1
ATOM 605 N N . LEU A 1 71 ? -13.461 -3.559 31.828 1.00 78.69 71 LEU A N 1
ATOM 606 C CA . LEU A 1 71 ? -14.265 -4.735 32.192 1.00 78.69 71 LEU A CA 1
ATOM 607 C C . LEU A 1 71 ? -13.945 -5.276 33.597 1.00 78.69 71 LEU A C 1
ATOM 609 O O . LEU A 1 71 ? -14.747 -6.016 34.163 1.00 78.69 71 LEU A O 1
ATOM 613 N N . SER A 1 72 ? -12.791 -4.909 34.159 1.00 76.69 72 SER A N 1
ATOM 614 C CA . SER A 1 72 ? -12.377 -5.262 35.523 1.00 76.69 72 SER A CA 1
ATOM 615 C C . SER A 1 72 ? -12.867 -4.257 36.581 1.00 76.69 72 SER A C 1
ATOM 617 O O . SER A 1 72 ? -12.633 -4.460 37.774 1.00 76.69 72 SER A O 1
ATOM 619 N N . SER A 1 73 ? -13.548 -3.186 36.161 1.00 69.38 73 SER A N 1
ATOM 620 C CA . SER A 1 73 ? -14.084 -2.111 37.005 1.00 69.38 73 SER A CA 1
ATOM 621 C C . SER A 1 73 ? -15.616 -2.013 36.876 1.00 69.38 73 SER A C 1
ATOM 623 O O . SER A 1 73 ? -16.175 -2.351 35.838 1.00 69.38 73 SER A O 1
ATOM 625 N N . GLU A 1 74 ? -16.328 -1.555 37.912 1.00 68.06 74 GLU A N 1
ATOM 626 C CA . GLU A 1 74 ? -17.803 -1.428 37.884 1.00 68.06 74 GLU A CA 1
ATOM 627 C C . GLU A 1 74 ? -18.312 -0.235 37.037 1.00 68.06 74 GLU A C 1
ATOM 629 O O . GLU A 1 74 ? -19.522 -0.059 36.878 1.00 68.06 74 GLU A O 1
ATOM 634 N N . GLU A 1 75 ? -17.420 0.578 36.455 1.00 59.69 75 GLU A N 1
ATOM 635 C CA . GLU A 1 75 ? -17.775 1.757 35.656 1.00 59.69 75 GLU A CA 1
ATOM 636 C C . GLU A 1 75 ? -17.685 1.483 34.144 1.00 59.69 75 GLU A C 1
ATOM 638 O O . GLU A 1 75 ? -16.622 1.232 33.581 1.00 59.69 75 GLU A O 1
ATOM 643 N N . ASN A 1 76 ? -18.833 1.579 33.462 1.00 67.56 76 ASN A N 1
ATOM 644 C CA . ASN A 1 76 ? -19.028 1.174 32.064 1.00 67.56 76 ASN A CA 1
ATOM 645 C C . ASN A 1 76 ? -19.240 2.316 31.021 1.00 67.56 76 ASN A C 1
ATOM 647 O O . ASN A 1 76 ? -19.965 2.098 30.052 1.00 67.56 76 ASN A O 1
ATOM 651 N N . PRO A 1 77 ? -18.694 3.550 31.139 1.00 65.06 77 PRO A N 1
ATOM 652 C CA . PRO A 1 77 ? -19.031 4.603 30.171 1.00 65.06 77 PRO A CA 1
ATOM 653 C C . PRO A 1 77 ? -18.220 4.603 28.855 1.00 65.06 77 PRO A C 1
ATOM 655 O O . PRO A 1 77 ? -18.488 5.451 28.012 1.00 65.06 77 PRO A O 1
ATOM 658 N N . ASN A 1 78 ? -17.251 3.700 28.630 1.00 76.31 78 ASN A N 1
ATOM 659 C CA . ASN A 1 78 ? -16.333 3.794 27.470 1.00 76.31 78 ASN A CA 1
ATOM 660 C C . ASN A 1 78 ? -16.157 2.515 26.625 1.00 76.31 78 ASN A C 1
ATOM 662 O O . ASN A 1 78 ? -15.388 2.528 25.662 1.00 76.31 78 ASN A O 1
ATOM 666 N N . VAL A 1 79 ? -16.865 1.424 26.936 1.00 83.12 79 VAL A N 1
ATOM 667 C CA . VAL A 1 79 ? -16.717 0.138 26.222 1.00 83.12 79 VAL A CA 1
ATOM 668 C C . VAL A 1 79 ? -17.111 0.249 24.748 1.00 83.12 79 VAL A C 1
ATOM 670 O O . VAL A 1 79 ? -16.351 -0.165 23.877 1.00 83.12 79 VAL A O 1
ATOM 673 N N . GLU A 1 80 ? -18.263 0.856 24.457 1.00 83.50 80 GLU A N 1
ATOM 674 C CA . GLU A 1 80 ? -18.774 0.995 23.087 1.00 83.50 80 GLU A CA 1
ATOM 675 C C . GLU A 1 80 ? -17.821 1.806 22.198 1.00 83.50 80 GLU A C 1
ATOM 677 O O . GLU A 1 80 ? -17.556 1.431 21.058 1.00 83.50 80 GLU A O 1
ATOM 682 N N . LYS A 1 81 ? -17.208 2.859 22.753 1.00 86.50 81 LYS A N 1
ATOM 683 C CA . LYS A 1 81 ? -16.205 3.663 22.049 1.00 86.50 81 LYS A CA 1
ATOM 684 C C . LYS A 1 81 ? -14.962 2.846 21.688 1.00 86.50 81 LYS A C 1
ATOM 686 O O . LYS A 1 81 ? -14.490 2.934 20.560 1.00 86.50 81 LYS A O 1
ATOM 691 N N . LEU A 1 82 ? -14.424 2.068 22.629 1.00 87.81 82 LEU A N 1
ATOM 692 C CA . LEU A 1 82 ? -13.241 1.237 22.376 1.00 87.81 82 LEU A CA 1
ATOM 693 C C . LEU A 1 82 ? -13.531 0.121 21.370 1.00 87.81 82 LEU A C 1
ATOM 695 O O . LEU A 1 82 ? -12.701 -0.146 20.507 1.00 87.81 82 LEU A O 1
ATOM 699 N N . LE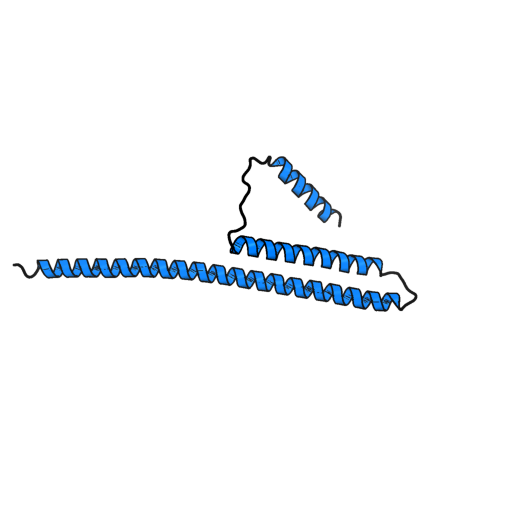U A 1 83 ? -14.715 -0.494 21.445 1.00 87.19 83 LEU A N 1
ATOM 700 C CA . LEU A 1 83 ? -15.162 -1.463 20.445 1.00 87.19 83 LEU A CA 1
ATOM 701 C C . LEU A 1 83 ? -15.279 -0.824 19.056 1.00 87.19 83 LEU A C 1
ATOM 703 O O . LEU A 1 83 ? -14.860 -1.441 18.081 1.00 87.19 83 LEU A O 1
ATOM 707 N N . GLY A 1 84 ? -15.777 0.413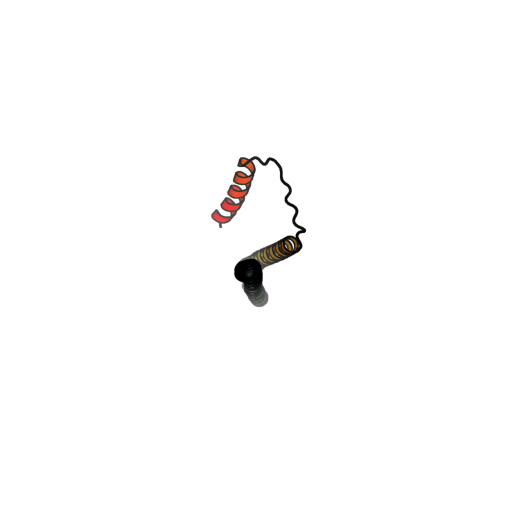 18.974 1.00 87.69 84 GLY A N 1
ATOM 708 C CA . GLY A 1 84 ? -15.807 1.191 17.735 1.00 87.69 84 GLY A CA 1
ATOM 709 C C . GLY A 1 84 ? -14.414 1.443 17.153 1.00 87.69 84 GLY A C 1
ATOM 710 O O . GLY A 1 84 ? -14.210 1.221 15.966 1.00 87.69 84 GLY A O 1
ATOM 711 N N . ILE A 1 85 ? -13.434 1.821 17.985 1.00 89.31 85 ILE A N 1
ATOM 712 C CA . ILE A 1 85 ? -12.040 2.010 17.538 1.00 89.31 85 ILE A CA 1
ATOM 713 C C . ILE A 1 85 ? -11.457 0.695 17.009 1.00 89.31 85 ILE A C 1
ATOM 715 O O . ILE A 1 85 ? -10.909 0.664 15.914 1.00 89.31 85 ILE A O 1
ATOM 719 N N . ILE A 1 86 ? -11.622 -0.409 17.746 1.00 90.00 86 ILE A N 1
ATOM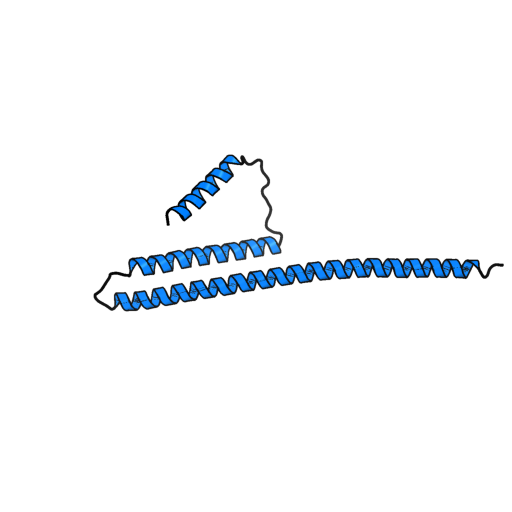 720 C CA . ILE A 1 86 ? -11.133 -1.729 17.315 1.00 90.00 86 ILE A CA 1
ATOM 721 C C . ILE A 1 86 ? -11.769 -2.142 15.982 1.00 90.00 86 ILE A C 1
ATOM 723 O O . ILE A 1 86 ? -11.091 -2.720 15.133 1.00 90.00 86 ILE A O 1
ATOM 727 N N . TRP A 1 87 ? -13.064 -1.872 15.806 1.00 87.44 87 TRP A N 1
ATOM 728 C CA . TRP A 1 87 ? -13.781 -2.155 14.566 1.00 87.44 87 TRP A CA 1
ATOM 729 C C . TRP A 1 87 ? -13.228 -1.347 13.389 1.00 87.44 87 TRP A C 1
ATOM 731 O O . TRP A 1 87 ? -12.884 -1.933 12.362 1.00 87.44 87 TRP A O 1
ATOM 741 N N . ASP A 1 88 ? -13.100 -0.029 13.552 1.00 87.06 88 ASP A N 1
ATOM 742 C CA . ASP A 1 88 ? -12.588 0.864 12.510 1.00 87.06 88 ASP A CA 1
ATOM 743 C C . ASP A 1 88 ? -11.135 0.500 12.134 1.00 87.06 88 ASP A C 1
ATOM 745 O O . ASP A 1 88 ? -10.820 0.374 10.948 1.00 87.06 88 ASP A O 1
ATOM 749 N N . ASP A 1 89 ? -10.273 0.214 13.117 1.00 90.62 89 ASP A N 1
ATOM 750 C CA . ASP A 1 89 ? -8.895 -0.234 12.875 1.00 90.62 89 ASP A CA 1
ATOM 751 C C . ASP A 1 89 ? -8.852 -1.569 12.104 1.00 90.62 89 ASP A C 1
ATOM 753 O O . ASP A 1 89 ? -8.003 -1.766 11.232 1.00 90.62 89 ASP A O 1
ATOM 757 N N . ASN A 1 90 ? -9.765 -2.504 12.400 1.00 89.56 90 ASN A N 1
ATOM 758 C CA . ASN A 1 90 ? -9.843 -3.799 11.716 1.00 89.56 90 ASN A CA 1
ATOM 759 C C . ASN A 1 90 ? -10.279 -3.653 10.251 1.00 89.56 90 ASN A C 1
ATOM 761 O O . ASN A 1 90 ? -9.683 -4.269 9.361 1.00 89.56 90 ASN A O 1
ATOM 765 N N . GLN A 1 91 ? -11.272 -2.798 9.994 1.00 89.31 91 GLN A N 1
ATOM 766 C CA . GLN A 1 91 ? -11.689 -2.454 8.635 1.00 89.31 91 GLN A CA 1
ATOM 767 C C . GLN A 1 91 ? -10.526 -1.836 7.855 1.00 89.31 91 GLN A C 1
ATOM 769 O O . GLN A 1 91 ? -10.208 -2.293 6.759 1.00 89.31 91 GLN A O 1
ATOM 774 N N . HIS A 1 92 ? -9.810 -0.890 8.464 1.00 89.19 92 HIS A N 1
ATOM 775 C CA . HIS A 1 92 ? -8.655 -0.251 7.835 1.00 89.19 92 HIS A CA 1
ATOM 776 C C . HIS A 1 92 ? -7.517 -1.237 7.532 1.00 89.19 92 HIS A C 1
ATOM 778 O O . HIS A 1 92 ? -6.919 -1.208 6.456 1.00 89.19 92 HIS A O 1
ATOM 784 N N . LEU A 1 93 ? -7.221 -2.155 8.458 1.00 91.62 93 LEU A N 1
ATOM 785 C CA . LEU A 1 93 ? -6.253 -3.234 8.233 1.00 91.62 93 LEU A CA 1
ATOM 786 C C . LEU A 1 93 ? -6.671 -4.147 7.073 1.00 91.62 93 LEU A C 1
ATOM 788 O O . LEU A 1 93 ? -5.819 -4.565 6.287 1.00 91.62 93 LEU A O 1
ATOM 792 N N . THR A 1 94 ? -7.965 -4.444 6.956 1.00 88.19 94 THR A N 1
ATOM 793 C CA . THR A 1 94 ? -8.514 -5.247 5.856 1.00 88.19 94 THR A CA 1
ATOM 794 C C . THR A 1 94 ? -8.312 -4.545 4.514 1.00 88.19 94 THR A C 1
ATOM 796 O O . THR A 1 94 ? -7.802 -5.161 3.574 1.00 88.19 94 THR A O 1
ATOM 799 N N . ASP A 1 95 ? -8.603 -3.246 4.442 1.00 89.81 95 ASP A N 1
ATOM 800 C CA . ASP A 1 95 ? -8.404 -2.444 3.233 1.00 89.81 95 ASP A CA 1
ATOM 801 C C . ASP A 1 95 ? -6.923 -2.369 2.830 1.00 89.81 95 ASP A C 1
ATOM 803 O O . ASP A 1 95 ? -6.592 -2.492 1.648 1.00 89.81 95 ASP A O 1
ATOM 807 N N . LEU A 1 96 ? -6.007 -2.231 3.797 1.00 90.56 96 LEU A N 1
ATOM 808 C CA . LEU A 1 96 ? -4.561 -2.253 3.537 1.00 90.56 96 LEU A CA 1
ATOM 809 C C . LEU A 1 96 ? -4.087 -3.591 2.960 1.00 90.56 96 LEU A C 1
ATOM 811 O O . LEU A 1 96 ? -3.243 -3.618 2.059 1.00 90.56 96 LEU A O 1
ATOM 815 N N . ILE A 1 97 ? -4.626 -4.706 3.456 1.00 89.62 97 ILE A N 1
ATOM 816 C CA . ILE A 1 97 ? -4.314 -6.037 2.925 1.00 89.62 97 ILE A CA 1
ATOM 817 C C . ILE A 1 97 ? -4.825 -6.167 1.486 1.00 89.62 97 ILE A C 1
ATOM 819 O O . ILE A 1 97 ? -4.079 -6.635 0.622 1.00 89.62 97 ILE A O 1
ATOM 823 N N . GLU A 1 98 ? -6.047 -5.720 1.195 1.00 89.62 98 GLU A N 1
ATOM 824 C CA . GLU A 1 98 ? -6.607 -5.791 -0.161 1.00 89.62 98 GLU A CA 1
ATOM 825 C C . GLU A 1 98 ? -5.830 -4.908 -1.150 1.00 89.62 98 GLU A C 1
ATOM 827 O O . GLU A 1 98 ? -5.573 -5.314 -2.290 1.00 89.62 98 GLU A O 1
ATOM 832 N N . GLN A 1 99 ? -5.365 -3.736 -0.709 1.00 88.12 99 GLN A N 1
ATOM 833 C CA . GLN A 1 99 ? -4.467 -2.882 -1.491 1.00 88.12 99 GLN A CA 1
ATOM 834 C C . GLN A 1 99 ? -3.138 -3.585 -1.797 1.00 88.12 99 GLN A C 1
ATOM 836 O O . GLN A 1 99 ? -2.669 -3.550 -2.937 1.00 88.12 99 GLN A O 1
ATOM 841 N N . LEU A 1 100 ? -2.548 -4.276 -0.816 1.00 89.50 100 LEU A N 1
ATOM 842 C CA . LEU A 1 100 ? -1.308 -5.033 -1.007 1.00 89.50 100 LEU A CA 1
ATOM 843 C C . LEU A 1 100 ? -1.496 -6.210 -1.980 1.00 89.50 100 LEU A C 1
ATOM 845 O O . LEU A 1 100 ? -0.650 -6.440 -2.848 1.00 89.50 100 LEU A O 1
ATOM 849 N N . LEU A 1 101 ? -2.614 -6.935 -1.878 1.00 88.44 101 LEU A N 1
ATOM 850 C CA . LEU A 1 101 ? -2.964 -8.020 -2.801 1.00 88.44 101 LEU A CA 1
ATOM 851 C C . LEU A 1 101 ? -3.200 -7.499 -4.222 1.00 88.44 101 LEU A C 1
ATOM 853 O O . LEU A 1 101 ? -2.718 -8.096 -5.188 1.00 88.44 101 LEU A O 1
ATOM 857 N N . SER A 1 102 ? -3.895 -6.370 -4.354 1.00 87.38 102 SER A N 1
ATOM 858 C CA . SER A 1 102 ? -4.123 -5.701 -5.636 1.00 87.38 102 SER A CA 1
ATOM 859 C C . SER A 1 102 ? -2.811 -5.250 -6.273 1.00 87.38 102 SER A C 1
ATOM 861 O O . SER A 1 102 ? -2.590 -5.497 -7.458 1.00 87.38 102 SER A O 1
ATOM 863 N N . PHE A 1 103 ? -1.903 -4.670 -5.483 1.00 86.31 103 PHE A N 1
ATOM 864 C CA . PHE A 1 103 ? -0.563 -4.307 -5.939 1.00 86.31 103 PHE A CA 1
ATOM 865 C C . PHE A 1 103 ? 0.237 -5.531 -6.404 1.00 86.31 103 PHE A C 1
ATOM 867 O O . PHE A 1 103 ? 0.833 -5.500 -7.475 1.00 86.31 103 PHE A O 1
ATOM 874 N N . SER A 1 104 ? 0.199 -6.635 -5.655 1.00 86.06 104 SER A N 1
ATOM 875 C CA . SER A 1 104 ? 0.867 -7.889 -6.035 1.00 86.06 104 SER A CA 1
ATOM 876 C C . SER A 1 104 ? 0.361 -8.434 -7.380 1.00 86.06 104 SER A C 1
ATOM 878 O O . SER A 1 104 ? 1.153 -8.783 -8.255 1.00 86.06 104 SER A O 1
ATOM 880 N N . ARG A 1 105 ? -0.963 -8.427 -7.593 1.00 88.44 105 ARG A N 1
ATOM 881 C CA . ARG A 1 105 ? -1.580 -8.824 -8.873 1.00 88.44 105 ARG A CA 1
ATOM 882 C C . ARG A 1 105 ? -1.202 -7.886 -10.022 1.00 88.44 105 ARG A C 1
ATOM 884 O O . ARG A 1 105 ? -1.046 -8.344 -11.153 1.00 88.44 105 ARG A O 1
ATOM 891 N N . LEU A 1 106 ? -1.068 -6.586 -9.750 1.00 86.00 106 LEU A N 1
ATOM 892 C CA . LEU A 1 106 ? -0.589 -5.603 -10.726 1.00 86.00 106 LEU A CA 1
ATOM 893 C C . LEU A 1 106 ? 0.873 -5.861 -11.115 1.00 86.00 106 LEU A C 1
ATOM 895 O O . LEU A 1 106 ? 1.162 -5.916 -12.308 1.00 86.00 106 LEU A O 1
ATOM 899 N N . ASP A 1 107 ? 1.764 -6.069 -10.139 1.00 83.19 107 ASP A N 1
ATOM 900 C CA . ASP A 1 107 ? 3.200 -6.342 -10.352 1.00 83.19 107 ASP A CA 1
ATOM 901 C C . ASP A 1 107 ? 3.411 -7.648 -11.142 1.00 83.19 107 ASP A C 1
ATOM 903 O O . ASP A 1 107 ? 4.264 -7.731 -12.023 1.00 83.19 107 ASP A O 1
ATOM 907 N N . ALA A 1 108 ? 2.567 -8.657 -10.897 1.00 87.56 108 ALA A N 1
ATOM 908 C CA . ALA A 1 108 ? 2.567 -9.923 -11.634 1.00 87.56 108 ALA A CA 1
ATOM 909 C C . ALA A 1 108 ? 1.941 -9.837 -13.045 1.00 87.56 108 ALA A C 1
ATOM 911 O O . ALA A 1 108 ? 1.983 -10.811 -13.798 1.00 87.56 108 ALA A O 1
ATOM 912 N N . GLY A 1 109 ? 1.342 -8.699 -13.422 1.00 85.38 109 GLY A N 1
ATOM 913 C CA . GLY A 1 109 ? 0.634 -8.536 -14.698 1.00 85.38 109 GLY A CA 1
ATOM 914 C C . GLY A 1 109 ? -0.674 -9.335 -14.797 1.00 85.38 109 GLY A C 1
ATOM 915 O O . GLY A 1 109 ? -1.183 -9.569 -15.895 1.00 85.38 109 GLY A O 1
ATOM 916 N N . GLU A 1 110 ? -1.228 -9.769 -13.664 1.00 87.06 110 GLU A N 1
ATOM 917 C CA . GLU A 1 110 ? -2.443 -10.591 -13.591 1.00 87.06 110 GLU A CA 1
ATOM 918 C C . GLU A 1 110 ? -3.729 -9.756 -13.622 1.00 87.06 110 GLU A C 1
ATOM 920 O O . GLU A 1 110 ? -4.808 -10.275 -13.926 1.00 87.06 110 GLU A O 1
ATOM 925 N N . LEU A 1 111 ? -3.635 -8.454 -13.337 1.00 83.75 111 LEU A N 1
ATOM 926 C CA . LEU A 1 111 ? -4.787 -7.561 -13.322 1.00 83.75 111 LEU A CA 1
ATOM 927 C C . LEU A 1 111 ? -5.218 -7.217 -14.757 1.00 83.75 111 LEU A C 1
ATOM 929 O O . LEU A 1 111 ? -4.634 -6.367 -15.427 1.00 83.75 111 LEU A O 1
ATOM 933 N N . LYS A 1 112 ? -6.258 -7.902 -15.244 1.00 82.56 112 LYS A N 1
ATOM 934 C CA . LYS A 1 112 ? -6.840 -7.672 -16.573 1.00 82.56 112 LYS A CA 1
ATOM 935 C C . LYS A 1 112 ? -8.017 -6.701 -16.475 1.00 82.56 112 LYS A C 1
ATOM 937 O O . LYS A 1 112 ? -9.029 -7.059 -15.872 1.00 82.56 112 LYS A O 1
ATOM 942 N N . PRO A 1 113 ? -7.937 -5.502 -17.075 1.00 83.50 113 PRO A N 1
ATOM 943 C CA . PRO A 1 113 ? -9.046 -4.562 -17.040 1.00 83.50 113 PRO A CA 1
ATOM 944 C C . PRO A 1 113 ? -10.234 -5.098 -17.847 1.00 83.50 113 PRO A C 1
ATOM 946 O O . PRO A 1 113 ? -10.082 -5.538 -18.989 1.00 83.50 113 PRO A O 1
ATOM 949 N N . HIS A 1 114 ? -11.431 -5.035 -17.263 1.00 87.00 114 HIS A N 1
ATOM 950 C CA . HIS A 1 114 ? -12.673 -5.335 -17.968 1.00 87.00 114 HIS A CA 1
ATOM 951 C C . HIS A 1 114 ? -13.222 -4.057 -18.607 1.00 87.00 114 HIS A C 1
ATOM 953 O O . HIS A 1 114 ? -13.917 -3.269 -17.968 1.00 87.00 114 HIS A O 1
ATOM 959 N N . ILE A 1 115 ? -12.854 -3.824 -19.866 1.00 92.00 115 ILE A N 1
ATOM 960 C CA . ILE A 1 115 ? -13.258 -2.622 -20.597 1.00 92.00 115 ILE A CA 1
ATOM 961 C C . ILE A 1 115 ? -14.673 -2.807 -21.141 1.00 92.00 115 ILE A C 1
ATOM 963 O O . ILE A 1 115 ? -14.913 -3.672 -21.982 1.00 92.00 115 ILE A O 1
ATOM 967 N N . GLN A 1 116 ? -15.592 -1.957 -20.689 1.00 93.62 116 GLN A N 1
ATOM 968 C CA . GLN A 1 116 ? -16.970 -1.916 -21.165 1.00 93.62 116 GLN A CA 1
ATOM 969 C C . GLN A 1 116 ? -17.491 -0.471 -21.212 1.00 93.62 116 GLN A C 1
ATOM 971 O O . GLN A 1 116 ? -16.994 0.379 -20.468 1.0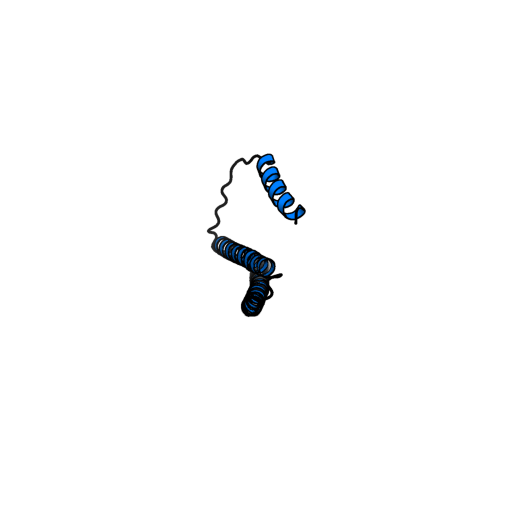0 93.62 116 GLN A O 1
ATOM 976 N N . PRO A 1 117 ? -18.482 -0.162 -22.069 1.00 94.75 117 PRO A N 1
ATOM 977 C CA . PRO A 1 117 ? -19.201 1.103 -21.994 1.00 94.75 117 PRO A CA 1
ATOM 978 C C . PRO A 1 117 ? -19.893 1.235 -20.632 1.00 94.75 117 PRO A C 1
ATOM 980 O O . PRO A 1 117 ? -20.787 0.454 -20.313 1.00 94.75 117 PRO A O 1
ATOM 983 N N . THR A 1 118 ? -19.500 2.239 -19.851 1.00 93.44 118 THR A N 1
ATOM 984 C CA . THR A 1 118 ? -20.067 2.502 -18.522 1.00 93.44 118 THR A CA 1
ATOM 985 C C . THR A 1 118 ? -20.658 3.913 -18.489 1.00 93.44 118 THR A C 1
ATOM 987 O O . THR A 1 118 ? -19.938 4.874 -18.775 1.00 93.44 118 THR A O 1
ATOM 990 N N . PRO A 1 119 ? -21.950 4.084 -18.154 1.00 95.56 119 PRO A N 1
ATOM 991 C CA . PRO A 1 119 ? -22.545 5.401 -17.953 1.00 95.56 119 PRO A CA 1
ATOM 992 C C . PRO A 1 119 ? -21.871 6.144 -16.795 1.00 95.56 119 PRO A C 1
ATOM 994 O O . PRO A 1 119 ? -21.871 5.666 -15.663 1.00 95.56 119 PRO A O 1
ATOM 997 N N . ILE A 1 120 ? -21.349 7.344 -17.057 1.00 95.25 120 ILE A N 1
ATOM 998 C CA . ILE A 1 120 ? -20.666 8.153 -16.033 1.00 95.25 120 ILE A CA 1
ATOM 999 C C . ILE A 1 120 ? -21.578 8.521 -14.853 1.00 95.25 120 ILE A C 1
ATOM 1001 O O . ILE A 1 120 ? -21.095 8.690 -13.740 1.00 95.25 120 ILE A O 1
ATOM 1005 N N . ALA A 1 121 ? -22.892 8.601 -15.084 1.00 96.12 121 ALA A N 1
ATOM 1006 C CA . ALA A 1 121 ? -23.876 8.883 -14.044 1.00 96.12 121 ALA A CA 1
ATOM 1007 C C . ALA A 1 121 ? -23.857 7.834 -12.919 1.00 96.12 121 ALA A C 1
ATOM 1009 O O . ALA A 1 121 ? -23.903 8.217 -11.759 1.00 96.12 121 ALA A O 1
ATOM 1010 N N . LEU A 1 122 ? -23.695 6.545 -13.250 1.00 92.81 122 LEU A N 1
ATOM 1011 C CA . LEU A 1 122 ? -23.628 5.471 -12.249 1.00 92.81 122 LEU A CA 1
ATOM 1012 C C . LEU A 1 122 ? -22.381 5.608 -11.370 1.00 92.81 122 LEU A C 1
ATOM 1014 O O . LEU A 1 122 ? -22.458 5.512 -10.154 1.00 92.81 122 LEU A O 1
ATOM 1018 N N . ILE A 1 123 ? -21.241 5.929 -11.987 1.00 93.31 123 ILE A N 1
ATOM 1019 C CA . ILE A 1 123 ? -19.989 6.166 -11.258 1.00 93.31 123 ILE A CA 1
ATOM 1020 C C . ILE A 1 123 ? -20.140 7.369 -10.316 1.00 93.31 123 ILE A C 1
ATOM 1022 O O . ILE A 1 123 ? -19.660 7.344 -9.187 1.00 93.31 123 ILE 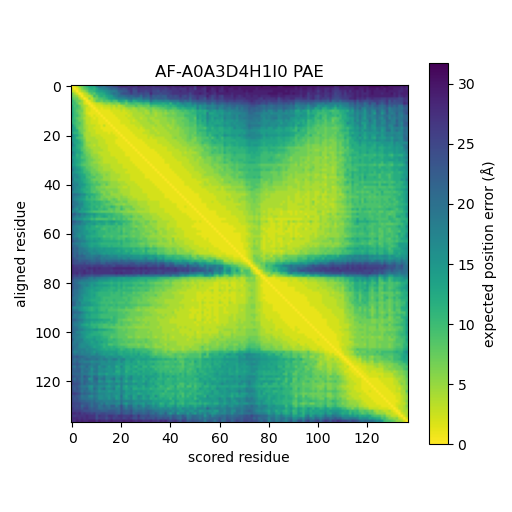A O 1
ATOM 1026 N N . LEU A 1 124 ? -20.799 8.437 -10.774 1.00 95.31 124 LEU A N 1
ATOM 1027 C CA . LEU A 1 124 ? -21.028 9.630 -9.961 1.00 95.31 124 LEU A CA 1
ATOM 1028 C C . LEU A 1 124 ? -21.972 9.359 -8.786 1.00 95.31 124 LEU A C 1
ATOM 1030 O O . LEU A 1 124 ? -21.716 9.873 -7.701 1.00 95.31 124 LEU A O 1
ATOM 1034 N N . GLU A 1 125 ? -23.024 8.564 -8.979 1.00 94.19 125 GLU A N 1
ATOM 1035 C CA . GLU A 1 125 ? -23.925 8.153 -7.896 1.00 94.19 125 GLU A CA 1
ATOM 1036 C C . GLU A 1 125 ? -23.171 7.375 -6.813 1.00 94.19 125 GLU A C 1
ATOM 1038 O O . GLU A 1 125 ? -23.249 7.748 -5.641 1.00 94.19 125 GLU A O 1
ATOM 1043 N N . ASP A 1 126 ? -22.364 6.384 -7.200 1.00 89.94 126 ASP A N 1
ATOM 1044 C CA . ASP A 1 126 ? -21.557 5.594 -6.261 1.00 89.94 126 ASP A CA 1
ATOM 1045 C C . ASP A 1 126 ? -20.597 6.482 -5.449 1.00 89.94 126 ASP A C 1
ATOM 1047 O O . ASP A 1 126 ? -20.495 6.364 -4.224 1.00 89.94 126 ASP A O 1
ATOM 1051 N N . VAL A 1 127 ? -19.919 7.423 -6.117 1.00 92.12 127 VAL A N 1
ATOM 1052 C CA . VAL A 1 127 ? -18.996 8.366 -5.464 1.00 92.12 127 VAL A CA 1
ATOM 1053 C C . VAL A 1 127 ? -19.736 9.308 -4.513 1.00 92.12 127 VAL A C 1
ATOM 1055 O O . VAL A 1 127 ? -19.254 9.562 -3.409 1.00 92.12 127 VAL A O 1
ATOM 1058 N N . LEU A 1 128 ? -20.902 9.825 -4.905 1.00 94.31 128 LEU A N 1
ATOM 1059 C CA . LEU A 1 128 ? -21.699 10.715 -4.057 1.00 94.31 128 LEU A CA 1
ATOM 1060 C C . LEU A 1 128 ? -22.185 10.004 -2.790 1.00 94.31 128 LEU A C 1
ATOM 1062 O O . LEU A 1 128 ? -22.118 10.594 -1.713 1.00 94.31 128 LEU A O 1
ATOM 1066 N N . VAL A 1 129 ? -22.614 8.743 -2.896 1.00 90.31 129 VAL A N 1
ATOM 1067 C CA . VAL A 1 129 ? -23.013 7.922 -1.738 1.00 90.31 129 VAL A CA 1
ATOM 1068 C C . VAL A 1 129 ? -21.832 7.697 -0.790 1.00 90.31 129 VAL A C 1
ATOM 1070 O O . VAL A 1 129 ? -21.959 7.894 0.423 1.00 90.31 129 VAL A O 1
ATOM 1073 N N . ALA A 1 130 ? -20.667 7.335 -1.334 1.00 84.06 130 ALA A N 1
ATOM 1074 C CA . ALA A 1 130 ? -19.463 7.124 -0.535 1.00 84.06 130 ALA A CA 1
ATOM 1075 C C . ALA A 1 130 ? -19.041 8.402 0.214 1.00 84.06 130 ALA A C 1
ATOM 1077 O O . ALA A 1 130 ? -18.749 8.357 1.408 1.00 84.06 130 ALA A O 1
ATOM 1078 N N . LEU A 1 131 ? -19.066 9.558 -0.457 1.00 88.69 131 LEU A N 1
ATOM 1079 C CA . LEU A 1 131 ? -18.707 10.841 0.153 1.00 88.69 131 LEU A CA 1
ATOM 1080 C C . LEU A 1 131 ? -19.748 11.341 1.162 1.00 88.69 131 LEU A C 1
ATOM 1082 O O . LEU A 1 131 ? -19.367 11.936 2.169 1.00 88.69 131 LEU A O 1
ATOM 1086 N N . ALA A 1 132 ? -21.039 11.086 0.937 1.00 84.94 132 ALA A N 1
ATOM 1087 C CA . ALA A 1 132 ? -22.092 11.446 1.887 1.00 84.94 132 ALA A CA 1
ATOM 1088 C C . ALA A 1 132 ? -21.909 10.729 3.234 1.00 84.94 132 ALA A C 1
ATOM 1090 O O . ALA A 1 132 ? -22.046 11.347 4.284 1.00 84.94 132 ALA A O 1
ATOM 1091 N N . THR A 1 133 ? -21.486 9.462 3.203 1.00 75.00 133 THR A N 1
ATOM 1092 C CA . THR A 1 133 ? -21.220 8.669 4.417 1.00 75.00 133 THR A CA 1
ATOM 1093 C C . THR A 1 133 ? -20.055 9.243 5.238 1.00 75.00 133 THR A C 1
ATOM 1095 O O . THR A 1 133 ? -20.043 9.140 6.462 1.00 75.00 133 THR A O 1
ATOM 1098 N N . ILE A 1 134 ? -19.081 9.878 4.579 1.00 76.19 134 ILE A N 1
ATOM 1099 C CA . ILE A 1 134 ? -17.939 10.535 5.235 1.00 76.19 134 ILE A CA 1
ATOM 1100 C C . ILE A 1 134 ? -18.339 11.905 5.801 1.00 76.19 134 ILE A C 1
ATOM 1102 O O . ILE A 1 134 ? -17.796 12.322 6.816 1.00 76.19 134 ILE A O 1
ATOM 1106 N N . ALA A 1 135 ? -19.283 12.603 5.164 1.00 65.12 135 ALA A N 1
ATOM 1107 C CA . ALA A 1 135 ? -19.737 13.930 5.581 1.00 65.12 135 ALA A CA 1
ATOM 1108 C C . ALA A 1 135 ? -20.713 13.917 6.775 1.00 65.12 135 ALA A C 1
ATOM 1110 O O . ALA A 1 135 ? -20.920 14.958 7.396 1.00 65.12 135 ALA A O 1
ATOM 1111 N N . GLU A 1 136 ? -21.327 12.769 7.078 1.00 55.66 136 GLU A N 1
ATOM 1112 C CA . GLU A 1 136 ? -22.241 12.590 8.217 1.00 55.66 136 GLU A CA 1
ATOM 1113 C C . GLU A 1 136 ? -21.543 12.128 9.519 1.00 55.66 136 GLU A C 1
ATOM 1115 O O . GLU A 1 136 ? -22.202 12.062 10.559 1.00 55.66 136 GLU A O 1
ATOM 1120 N N . LYS A 1 137 ? -20.229 11.844 9.490 1.00 44.44 137 LYS A N 1
ATOM 1121 C CA . LYS A 1 137 ? -19.375 11.610 10.677 1.00 44.44 137 LYS A CA 1
ATOM 1122 C C . LYS A 1 137 ? -18.696 12.905 11.135 1.00 44.44 137 LYS A C 1
ATOM 1124 O O . LYS A 1 137 ? -18.565 13.073 12.369 1.00 44.44 137 LYS A O 1
#

Mean predicted aligned error: 10.02 Å

Foldseek 3Di:
DPPVVVVVVVVVVVVVVVVVVVVVVVVVVVVVVVVVVVVVVVVVLVVVLVVLLVVLVVLLVVLVVVLVVCVVDPDDPCNVVSVVSNVVSVVVNVVSVVVVVVVVCVVVVNDDDDDDDDDVVVVVVVVVVVVVVVVVD